Protein AF-A0A1Q7K6C0-F1 (afdb_monomer)

Nearest PDB structures (foldseek):
  5jmf-assembly1_A  TM=2.543E-01  e=2.312E+00  Bacteroides thetaiotaomicron VPI-5482

Sequence (97 aa):
MSESKSDKVEFEMLDYSTVGNDTVSFKLEDGTIVKVKVGIERVGVATNYRNPDGSLHYAVNTSVKLYVIPYDKRFTLSKSQVKGHRRTYTDSFVNSW

Structure (mmCIF, N/CA/C/O backbone):
data_AF-A0A1Q7K6C0-F1
#
_entry.id   AF-A0A1Q7K6C0-F1
#
loop_
_atom_site.group_PDB
_atom_site.id
_atom_site.type_symbol
_atom_site.label_atom_id
_atom_site.label_alt_id
_atom_site.label_comp_id
_atom_site.label_asym_id
_atom_site.label_entity_id
_atom_site.label_seq_id
_atom_site.pdbx_PDB_ins_code
_atom_site.Cartn_x
_atom_site.Cartn_y
_atom_site.Cartn_z
_atom_site.occupancy
_atom_site.B_iso_or_equiv
_atom_site.auth_seq_id
_atom_site.auth_comp_id
_atom_site.auth_asym_id
_atom_site.auth_atom_id
_atom_site.pdbx_PDB_model_num
ATOM 1 N N . MET A 1 1 ? 32.182 15.068 -8.419 1.00 46.12 1 MET A N 1
ATOM 2 C CA . MET A 1 1 ? 32.045 14.157 -9.573 1.00 46.12 1 MET A CA 1
ATOM 3 C C . MET A 1 1 ? 30.658 14.371 -10.145 1.00 46.12 1 MET A C 1
ATOM 5 O O . MET A 1 1 ? 29.700 14.246 -9.397 1.00 46.12 1 MET A O 1
ATOM 9 N N . SER A 1 2 ? 30.549 14.818 -11.393 1.00 52.09 2 SER A N 1
ATOM 10 C CA . SER A 1 2 ? 29.262 14.993 -12.071 1.00 52.09 2 SER A CA 1
ATOM 11 C C . SER A 1 2 ? 28.837 13.650 -12.658 1.00 52.09 2 SER A C 1
ATOM 13 O O . SER A 1 2 ? 29.553 13.135 -13.514 1.00 52.09 2 SER A O 1
ATOM 15 N N . GLU A 1 3 ? 27.717 13.086 -12.201 1.00 52.06 3 GLU A N 1
ATOM 16 C CA . GLU A 1 3 ? 27.096 11.926 -12.855 1.00 52.06 3 GLU A CA 1
ATOM 17 C C . GLU A 1 3 ? 26.896 12.229 -14.340 1.00 52.06 3 GLU A C 1
ATOM 19 O O . GLU A 1 3 ? 26.290 13.243 -14.712 1.00 52.06 3 GLU A O 1
ATOM 24 N N . SER A 1 4 ? 27.435 11.360 -15.187 1.00 59.03 4 SER A N 1
ATOM 25 C CA . SER A 1 4 ? 27.234 11.440 -16.623 1.00 59.03 4 SER A CA 1
ATOM 26 C C . SER A 1 4 ? 25.823 10.939 -16.954 1.00 59.03 4 SER A C 1
ATOM 28 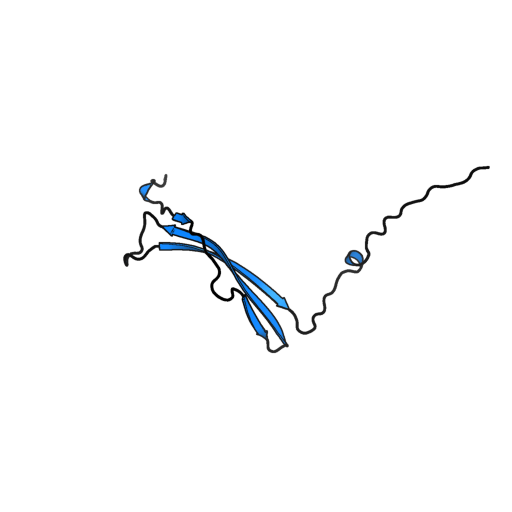O O . SER A 1 4 ? 25.270 10.098 -16.250 1.00 59.03 4 SER A O 1
ATOM 30 N N . LYS A 1 5 ? 25.181 11.473 -18.003 1.00 57.94 5 LYS A N 1
ATOM 31 C CA . LYS A 1 5 ? 23.799 11.088 -18.366 1.00 57.94 5 LYS A CA 1
ATOM 32 C C . LYS A 1 5 ? 23.619 9.579 -18.603 1.00 57.94 5 LYS A C 1
ATOM 34 O O . LYS A 1 5 ? 22.489 9.115 -18.534 1.00 57.94 5 LYS A O 1
ATOM 39 N N . SER A 1 6 ? 24.694 8.831 -18.864 1.00 64.25 6 SER A N 1
ATOM 40 C CA . SER A 1 6 ? 24.646 7.378 -19.060 1.00 64.25 6 SER A CA 1
ATOM 41 C C . SER A 1 6 ? 24.340 6.582 -17.793 1.00 64.25 6 SER A C 1
ATOM 43 O O . SER A 1 6 ? 24.003 5.410 -17.906 1.00 64.25 6 SER A O 1
ATOM 45 N N . ASP A 1 7 ? 24.423 7.197 -16.611 1.00 83.62 7 ASP A N 1
ATOM 46 C CA . ASP A 1 7 ? 24.309 6.481 -15.334 1.00 83.62 7 ASP A CA 1
ATOM 47 C C . ASP A 1 7 ? 22.892 6.549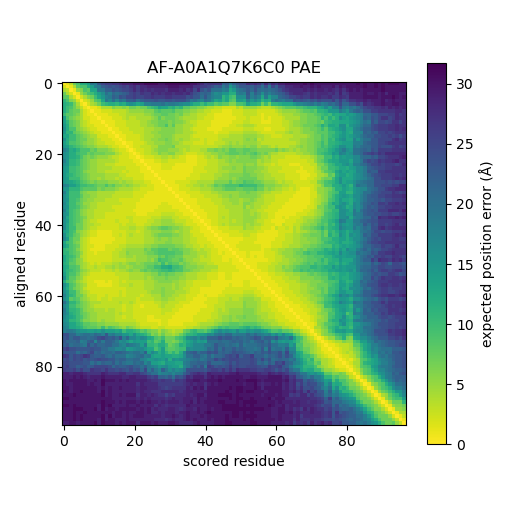 -14.736 1.00 83.62 7 ASP A C 1
ATOM 49 O O . ASP A 1 7 ? 22.647 6.066 -13.631 1.00 83.62 7 ASP A O 1
ATOM 53 N N . LYS A 1 8 ? 21.940 7.166 -15.450 1.00 89.81 8 LYS A N 1
ATOM 54 C CA . LYS A 1 8 ? 20.575 7.398 -14.962 1.00 89.81 8 LYS A CA 1
ATOM 55 C C . LYS A 1 8 ? 19.577 6.457 -15.619 1.00 89.81 8 LYS A C 1
ATOM 57 O O . LYS A 1 8 ? 19.536 6.316 -16.839 1.00 89.81 8 LYS A O 1
ATOM 62 N N . VAL A 1 9 ? 18.720 5.870 -14.790 1.00 92.38 9 VAL A N 1
ATOM 63 C CA . VAL A 1 9 ? 17.566 5.098 -15.249 1.00 92.38 9 VAL A CA 1
ATOM 64 C C . VAL A 1 9 ? 16.380 6.039 -15.425 1.00 92.38 9 VAL A C 1
ATOM 66 O O . VAL A 1 9 ? 16.011 6.774 -14.507 1.00 92.38 9 VAL A O 1
ATOM 69 N N . GLU A 1 10 ? 15.799 6.024 -16.616 1.00 94.75 10 GLU A N 1
ATOM 70 C CA . GLU A 1 10 ? 14.641 6.825 -16.991 1.00 94.75 10 GLU A CA 1
ATOM 71 C C . GLU A 1 10 ? 13.375 5.984 -16.865 1.00 94.75 10 GLU A C 1
ATOM 73 O O . GLU A 1 10 ? 13.351 4.828 -17.286 1.00 94.75 10 GLU A O 1
ATOM 78 N N . PHE A 1 11 ? 12.324 6.567 -16.288 1.00 96.88 11 PHE A N 1
ATOM 79 C CA . PHE A 1 11 ? 11.056 5.886 -16.049 1.00 96.88 11 PHE A CA 1
ATOM 80 C C . PHE A 1 11 ? 9.915 6.597 -16.767 1.00 96.88 11 PHE A C 1
ATOM 82 O O . PHE A 1 11 ? 9.744 7.809 -16.632 1.00 96.88 11 PHE A O 1
ATOM 89 N N . GLU A 1 12 ? 9.095 5.820 -17.463 1.00 97.19 12 GLU A N 1
ATOM 90 C CA . GLU A 1 12 ? 7.791 6.249 -17.958 1.00 97.19 12 GLU A CA 1
ATOM 91 C C . GLU A 1 12 ? 6.735 5.949 -16.889 1.00 97.19 12 GLU A C 1
ATOM 93 O O . GLU A 1 12 ? 6.685 4.833 -16.366 1.00 97.19 12 GLU A O 1
ATOM 98 N N . MET A 1 13 ? 5.921 6.947 -16.519 1.00 97.12 13 MET A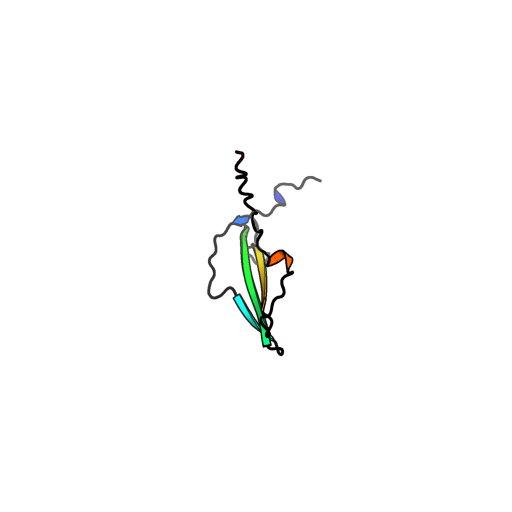 N 1
ATOM 99 C CA . MET A 1 13 ? 4.847 6.742 -15.542 1.00 97.12 13 MET A CA 1
ATOM 100 C C . MET A 1 13 ? 3.734 5.889 -16.139 1.00 97.12 13 MET A C 1
ATOM 102 O O . MET A 1 13 ? 3.318 6.105 -17.273 1.00 97.12 13 MET A O 1
ATOM 106 N N . LEU A 1 14 ? 3.226 4.961 -15.336 1.00 97.44 14 LEU A N 1
ATOM 107 C CA . LEU A 1 14 ? 2.097 4.122 -15.699 1.00 97.44 14 LEU A CA 1
ATOM 108 C C . LEU A 1 14 ? 0.849 4.566 -14.942 1.00 97.44 14 LEU A C 1
ATOM 110 O O . LEU A 1 14 ? 0.892 4.817 -13.734 1.00 97.44 14 LEU A O 1
ATOM 114 N N . ASP A 1 15 ? -0.273 4.591 -15.652 1.00 95.00 15 ASP A N 1
ATOM 115 C CA . ASP A 1 15 ? -1.582 4.612 -15.016 1.00 95.00 15 ASP A CA 1
ATOM 116 C C . ASP A 1 15 ? -1.886 3.240 -14.415 1.00 95.00 15 ASP A C 1
ATOM 118 O O . ASP A 1 15 ? -1.444 2.195 -14.903 1.00 95.00 15 ASP A O 1
ATOM 122 N N . TYR A 1 16 ? -2.665 3.234 -13.340 1.00 93.19 16 TYR A N 1
ATOM 123 C CA . TYR A 1 16 ? -3.092 2.005 -12.693 1.00 93.19 16 TYR A CA 1
ATOM 124 C C . TYR A 1 16 ? -4.538 2.120 -12.220 1.00 93.19 16 TYR A C 1
ATOM 126 O O . TYR A 1 16 ? -5.084 3.205 -12.023 1.00 93.19 16 TYR A O 1
ATOM 134 N N . SER A 1 17 ? -5.159 0.965 -12.012 1.00 93.50 17 SER A N 1
ATOM 135 C CA . SER A 1 17 ? -6.456 0.846 -11.356 1.00 93.50 17 SER A CA 1
ATOM 136 C C . SER A 1 17 ? -6.382 -0.240 -10.290 1.00 93.50 17 SER A C 1
ATOM 138 O O . SER A 1 17 ? -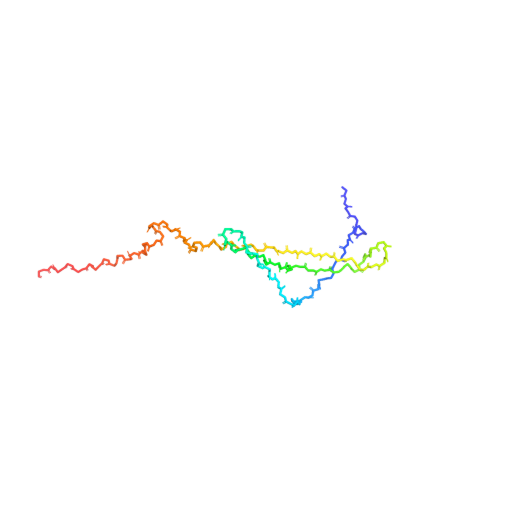5.599 -1.186 -10.396 1.00 93.50 17 SER A O 1
ATOM 140 N N . THR A 1 18 ? -7.172 -0.090 -9.231 1.00 93.44 18 THR A N 1
ATOM 141 C CA . THR A 1 18 ? -7.246 -1.092 -8.167 1.00 93.44 18 THR A CA 1
ATOM 142 C C . THR A 1 18 ? -7.984 -2.325 -8.674 1.00 93.44 18 THR A C 1
ATOM 144 O O . THR A 1 18 ? -9.132 -2.232 -9.106 1.00 93.44 18 THR A O 1
ATOM 147 N N . VAL A 1 19 ? -7.351 -3.493 -8.568 1.00 93.19 19 VAL A N 1
ATOM 148 C CA . VAL A 1 19 ? -7.987 -4.788 -8.837 1.00 93.19 19 VAL A CA 1
ATOM 149 C C . VAL A 1 19 ? -8.365 -5.435 -7.504 1.00 93.19 19 VAL A C 1
ATOM 151 O O . VAL A 1 19 ? -7.502 -5.698 -6.670 1.00 93.19 19 VAL A O 1
ATOM 154 N N . GLY A 1 20 ? -9.655 -5.704 -7.294 1.00 92.38 20 GLY A N 1
ATOM 155 C CA . GLY A 1 20 ? -10.162 -6.281 -6.045 1.00 92.38 20 GLY A CA 1
ATOM 156 C C . GLY A 1 20 ? -10.311 -5.247 -4.925 1.00 92.38 20 GLY A C 1
ATOM 157 O O . GLY A 1 20 ? -10.843 -4.163 -5.149 1.00 92.38 20 GLY A O 1
ATOM 158 N N . ASN A 1 21 ? -9.878 -5.599 -3.711 1.00 93.25 21 ASN A N 1
ATOM 159 C CA . ASN A 1 21 ? -9.927 -4.718 -2.542 1.00 93.25 21 ASN A CA 1
ATOM 160 C C . ASN A 1 21 ? -8.520 -4.294 -2.127 1.00 93.25 21 ASN A C 1
ATOM 162 O O . ASN A 1 21 ? -7.619 -5.119 -2.015 1.00 93.25 21 ASN A O 1
ATOM 166 N N . ASP A 1 22 ? -8.369 -3.014 -1.814 1.00 94.38 22 ASP A N 1
ATOM 167 C CA . ASP A 1 22 ? -7.119 -2.408 -1.346 1.00 94.38 22 ASP A CA 1
ATOM 168 C C . ASP A 1 22 ? -7.002 -2.365 0.188 1.00 94.38 22 ASP A C 1
ATOM 170 O O . ASP A 1 22 ? -6.041 -1.834 0.744 1.00 94.38 22 ASP A O 1
ATOM 174 N N . THR A 1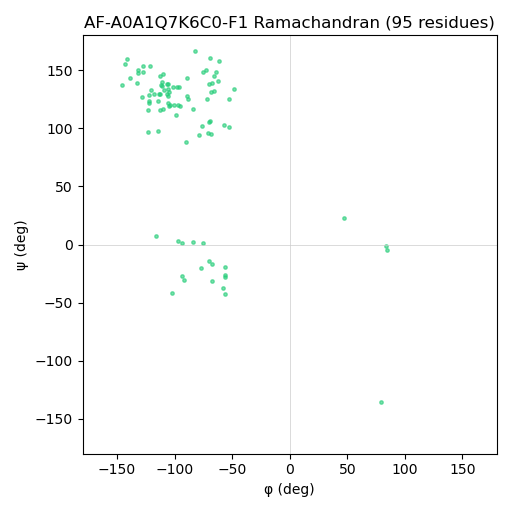 23 ? -8.009 -2.897 0.884 1.00 96.69 23 THR A N 1
ATOM 175 C CA . THR A 1 23 ? -8.151 -2.804 2.334 1.00 96.69 23 THR A CA 1
ATOM 176 C C . THR A 1 23 ? -8.365 -4.185 2.940 1.00 96.69 23 THR A C 1
ATOM 178 O O . THR A 1 23 ? -9.305 -4.892 2.580 1.00 96.69 23 THR A O 1
ATOM 181 N N . VAL A 1 24 ? -7.546 -4.533 3.931 1.00 97.00 24 VAL A N 1
ATOM 182 C CA . VAL A 1 24 ? -7.681 -5.750 4.744 1.00 97.00 24 VAL A CA 1
ATOM 183 C C . VAL A 1 24 ? -8.076 -5.362 6.167 1.00 97.00 24 VAL A C 1
ATOM 185 O O . VAL A 1 24 ? -7.597 -4.362 6.699 1.00 97.00 24 VAL A O 1
ATOM 188 N N . SER A 1 25 ? -8.976 -6.126 6.789 1.00 97.19 25 SER A N 1
ATOM 189 C CA . SER A 1 25 ? -9.424 -5.900 8.171 1.00 97.19 25 SER A CA 1
ATOM 190 C C . SER A 1 25 ? -9.065 -7.090 9.058 1.00 97.19 25 SER A C 1
ATOM 192 O O . SER A 1 25 ? -9.403 -8.223 8.734 1.00 97.19 25 SER A O 1
ATOM 194 N N . PHE A 1 26 ? -8.440 -6.814 10.199 1.00 97.00 26 PHE A N 1
ATOM 195 C CA . PHE A 1 26 ? -8.055 -7.785 11.217 1.00 97.00 26 PHE A CA 1
ATOM 196 C C . PHE A 1 26 ? -8.861 -7.530 12.487 1.00 97.00 26 PHE A C 1
ATOM 198 O O . PHE A 1 26 ? -8.919 -6.396 12.963 1.00 97.00 26 PHE A O 1
ATOM 205 N N . LYS A 1 27 ? -9.479 -8.575 13.038 1.00 96.44 27 LYS A N 1
ATOM 206 C CA . LYS A 1 27 ? -10.100 -8.534 14.364 1.00 96.44 27 LYS A CA 1
ATOM 207 C C . LYS A 1 27 ? -9.113 -9.122 15.370 1.00 96.44 27 LYS A C 1
ATOM 209 O O . LYS A 1 27 ? -8.714 -10.272 15.213 1.00 96.44 27 LYS A O 1
ATOM 214 N N . LEU A 1 28 ? -8.714 -8.329 16.357 1.00 94.38 28 LEU A N 1
ATOM 215 C CA . LEU A 1 28 ? -7.813 -8.743 17.430 1.00 94.38 28 LEU A CA 1
ATOM 216 C C . LEU A 1 28 ? -8.584 -9.481 18.538 1.00 94.38 28 LEU A C 1
ATOM 218 O O . LEU A 1 28 ? -9.817 -9.444 18.582 1.00 94.38 28 LEU A O 1
ATOM 222 N N . GLU A 1 29 ? -7.851 -10.151 19.429 1.00 95.62 29 GLU A N 1
ATOM 223 C CA . GLU A 1 29 ? -8.412 -10.936 20.541 1.00 95.62 29 GLU A CA 1
ATOM 224 C C . GLU A 1 29 ? -9.297 -10.093 21.474 1.00 95.62 29 GLU A C 1
ATOM 226 O O . GLU A 1 29 ? -10.363 -10.540 21.891 1.00 95.62 29 GLU A O 1
ATOM 231 N N . ASP A 1 30 ? -8.913 -8.838 21.719 1.00 88.56 30 ASP A N 1
ATOM 232 C CA . ASP A 1 30 ? -9.657 -7.868 22.535 1.00 88.56 30 ASP A CA 1
ATOM 233 C C . ASP A 1 30 ? -10.897 -7.275 21.826 1.00 88.56 30 ASP A C 1
ATOM 235 O O . ASP A 1 30 ? -11.586 -6.412 22.370 1.00 88.56 30 ASP A O 1
ATOM 239 N N . GLY A 1 31 ? -11.185 -7.713 20.595 1.00 91.38 31 GLY A N 1
ATOM 240 C CA . GLY A 1 31 ? -12.291 -7.227 19.774 1.00 91.38 31 GLY A CA 1
ATOM 241 C C . GLY A 1 31 ? -11.998 -5.948 18.982 1.00 91.38 31 GLY A C 1
ATOM 242 O O . GLY A 1 31 ? -12.869 -5.511 18.222 1.00 91.38 31 GLY A O 1
ATOM 243 N N . THR A 1 32 ? -10.806 -5.358 19.112 1.00 93.19 32 THR A N 1
ATOM 244 C CA . THR A 1 32 ? -10.355 -4.219 18.300 1.00 93.19 32 THR A CA 1
ATOM 245 C C . THR A 1 32 ? -10.272 -4.619 16.827 1.00 93.19 32 THR A C 1
ATOM 247 O O . THR A 1 32 ? -9.840 -5.719 16.482 1.00 93.19 32 THR A O 1
ATOM 250 N N . ILE A 1 33 ? -10.677 -3.716 15.930 1.00 96.06 33 ILE A N 1
ATOM 251 C CA . ILE A 1 33 ? -10.536 -3.902 14.483 1.00 96.06 33 ILE A CA 1
ATOM 252 C C . ILE A 1 33 ? -9.409 -3.010 13.974 1.00 96.06 33 ILE A C 1
ATOM 254 O O . ILE A 1 33 ? -9.485 -1.785 14.074 1.00 96.06 33 ILE A O 1
ATOM 258 N N . VAL A 1 34 ? -8.399 -3.619 13.362 1.00 95.69 34 VAL A N 1
ATOM 259 C CA . VAL A 1 34 ? -7.338 -2.916 12.638 1.00 95.69 34 VAL A CA 1
ATOM 260 C C . VAL A 1 34 ? -7.597 -3.060 11.146 1.00 95.69 34 VAL A C 1
ATOM 262 O O . VAL A 1 34 ? -7.644 -4.174 10.630 1.00 95.69 34 VAL A O 1
ATOM 265 N N . LYS A 1 35 ? -7.771 -1.945 10.434 1.00 97.56 35 LYS A N 1
ATOM 266 C CA . LYS A 1 35 ? -7.855 -1.940 8.968 1.00 97.56 35 LYS A CA 1
ATOM 267 C C . LYS A 1 35 ? -6.563 -1.402 8.381 1.00 97.56 35 LYS A C 1
ATOM 269 O O . LYS A 1 35 ? -6.104 -0.330 8.775 1.00 97.56 35 LYS A O 1
ATOM 274 N N . VAL A 1 36 ? -6.022 -2.128 7.416 1.00 97.56 36 VAL A N 1
ATOM 275 C CA . VAL A 1 36 ? -4.832 -1.755 6.659 1.00 97.56 36 VAL A CA 1
ATOM 276 C C . VAL A 1 36 ? -5.273 -1.494 5.232 1.00 97.56 36 VAL A C 1
ATOM 278 O O . VAL A 1 36 ? -5.758 -2.406 4.570 1.00 97.56 36 VAL A O 1
ATOM 281 N N . LYS A 1 37 ? -5.133 -0.251 4.776 1.00 97.00 37 LYS A N 1
ATOM 282 C CA . LYS A 1 37 ? -5.369 0.136 3.387 1.00 97.00 37 LYS A CA 1
ATOM 283 C C . LYS A 1 37 ? -4.032 0.380 2.698 1.00 97.00 37 LYS A C 1
ATOM 285 O O . LYS A 1 37 ? -3.233 1.163 3.209 1.00 97.00 37 LYS A O 1
ATOM 290 N N . VAL A 1 38 ? -3.810 -0.261 1.558 1.00 96.12 38 VAL A N 1
ATOM 291 C CA . VAL A 1 38 ? -2.611 -0.098 0.729 1.00 96.12 38 VAL A CA 1
ATOM 292 C C . VAL A 1 38 ? -2.981 0.706 -0.512 1.00 96.12 38 VAL A C 1
ATOM 294 O O . VAL A 1 38 ? -3.956 0.396 -1.182 1.00 96.12 38 VAL A O 1
ATOM 297 N N . GLY A 1 39 ? -2.221 1.751 -0.815 1.00 94.06 39 GLY A N 1
ATOM 298 C CA . GLY A 1 39 ? -2.351 2.537 -2.039 1.00 94.06 39 GLY A CA 1
ATOM 299 C C . GLY A 1 39 ? -1.053 2.523 -2.837 1.00 94.06 39 GLY A C 1
ATOM 300 O O . GLY A 1 39 ? 0.028 2.379 -2.269 1.00 94.06 39 GLY A O 1
ATOM 301 N N . ILE A 1 40 ? -1.156 2.700 -4.152 1.00 95.25 40 ILE A N 1
ATOM 302 C CA . ILE A 1 40 ? -0.019 3.054 -5.008 1.00 95.25 40 ILE A CA 1
ATOM 303 C C . ILE A 1 40 ? -0.062 4.573 -5.179 1.00 95.25 40 ILE A C 1
ATOM 305 O O . ILE A 1 40 ? -1.130 5.138 -5.370 1.00 95.25 40 ILE A O 1
ATOM 309 N N . GLU A 1 41 ? 1.064 5.265 -5.076 1.00 93.56 41 GLU A N 1
ATOM 310 C CA . GLU A 1 41 ? 1.114 6.712 -5.342 1.00 93.56 41 GLU A CA 1
ATOM 311 C C . GLU A 1 41 ? 1.705 6.995 -6.718 1.00 93.56 41 GLU A C 1
ATOM 313 O O . GLU A 1 41 ? 1.210 7.838 -7.462 1.00 93.56 41 GLU A O 1
ATOM 318 N N . ARG A 1 42 ? 2.759 6.257 -7.070 1.00 93.94 42 ARG A N 1
ATOM 319 C CA . ARG A 1 42 ? 3.448 6.371 -8.350 1.00 93.94 42 ARG A CA 1
ATOM 320 C C . ARG A 1 42 ? 3.946 5.006 -8.772 1.00 93.94 42 ARG A C 1
ATOM 322 O O . ARG A 1 42 ? 4.532 4.287 -7.968 1.00 93.94 42 ARG A O 1
ATOM 329 N N . VAL A 1 43 ? 3.775 4.691 -10.042 1.00 96.88 43 VAL A N 1
ATOM 330 C CA . VAL A 1 43 ? 4.420 3.546 -10.668 1.00 96.88 43 VAL A CA 1
ATOM 331 C C . VAL A 1 43 ? 5.025 3.999 -11.985 1.00 96.88 43 VAL A C 1
ATOM 333 O O . VAL A 1 43 ? 4.435 4.801 -12.706 1.00 96.88 43 VAL A O 1
ATOM 336 N N . GLY A 1 44 ? 6.226 3.520 -12.274 1.00 97.25 44 GLY A N 1
ATOM 337 C CA . GLY A 1 44 ? 6.857 3.719 -13.564 1.00 97.25 44 GLY A CA 1
ATOM 338 C C . GLY A 1 44 ? 7.650 2.498 -13.986 1.00 97.25 44 GLY A C 1
ATOM 339 O O . GLY A 1 44 ? 8.091 1.710 -13.148 1.00 97.25 44 GLY A O 1
ATOM 340 N N . VAL A 1 45 ? 7.825 2.350 -15.291 1.00 97.75 45 VAL A N 1
ATOM 341 C CA . VAL A 1 45 ? 8.652 1.308 -15.898 1.00 97.75 45 VAL A CA 1
ATOM 342 C C . VAL A 1 45 ? 9.875 1.945 -16.538 1.00 97.75 45 VAL A C 1
ATOM 344 O O . VAL A 1 45 ? 9.776 3.000 -17.162 1.00 97.75 45 VAL A O 1
ATOM 347 N N . ALA A 1 46 ? 11.038 1.329 -16.349 1.00 97.31 46 ALA A N 1
ATOM 348 C CA . ALA A 1 46 ? 12.269 1.823 -16.934 1.00 97.31 46 ALA A CA 1
ATOM 349 C C . ALA A 1 46 ? 12.246 1.674 -18.464 1.00 97.31 46 ALA A C 1
ATOM 351 O O . ALA A 1 46 ? 11.940 0.597 -18.980 1.00 97.31 46 ALA A O 1
ATOM 352 N N . THR A 1 47 ? 12.597 2.736 -19.190 1.00 96.19 47 THR A N 1
ATOM 353 C CA . THR A 1 47 ? 12.617 2.748 -20.666 1.00 96.19 47 THR A CA 1
ATOM 354 C C . THR A 1 47 ? 13.995 2.414 -21.235 1.00 96.19 47 THR A C 1
ATOM 356 O O . THR A 1 47 ? 14.099 1.868 -22.332 1.00 96.19 47 THR A O 1
ATOM 359 N N . ASN A 1 48 ? 15.057 2.699 -20.478 1.00 94.94 48 ASN A N 1
ATOM 360 C CA . ASN A 1 48 ? 16.455 2.534 -20.883 1.00 94.94 48 ASN A CA 1
ATOM 361 C C . ASN A 1 48 ? 17.230 1.497 -20.041 1.00 94.94 48 ASN A C 1
ATOM 363 O O . ASN A 1 48 ? 18.441 1.360 -20.204 1.00 94.94 48 ASN A O 1
ATOM 367 N N . TYR A 1 49 ? 16.550 0.759 -19.156 1.00 94.94 49 TYR A N 1
ATOM 368 C CA . TYR A 1 49 ? 17.145 -0.263 -18.291 1.00 94.94 49 TYR A CA 1
ATOM 369 C C . TYR A 1 49 ? 16.247 -1.500 -18.194 1.00 94.94 49 TYR A C 1
ATOM 371 O O . TYR A 1 49 ? 15.020 -1.400 -18.146 1.00 94.94 49 TYR A O 1
ATOM 379 N N . ARG A 1 50 ? 16.868 -2.680 -18.133 1.00 95.81 50 ARG A N 1
ATOM 380 C CA . ARG A 1 50 ? 16.206 -3.961 -17.8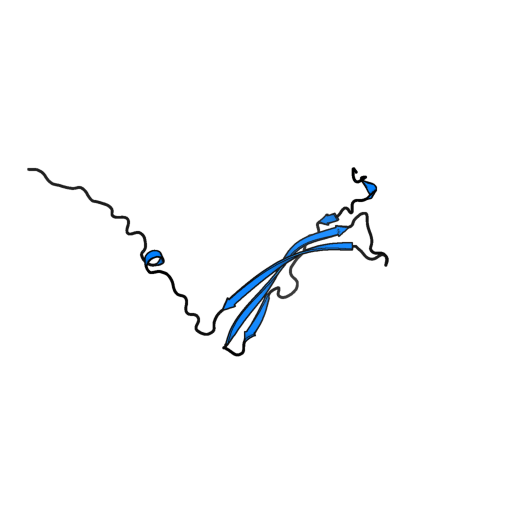61 1.00 95.81 50 ARG A CA 1
ATOM 381 C C . ARG A 1 50 ? 16.907 -4.661 -16.712 1.00 95.81 50 ARG A C 1
ATOM 383 O O . ARG A 1 50 ? 18.102 -4.465 -16.496 1.00 95.81 50 ARG A O 1
ATOM 390 N N . ASN A 1 51 ? 16.165 -5.508 -16.011 1.00 95.81 51 ASN A N 1
ATOM 391 C CA . ASN A 1 51 ? 16.763 -6.408 -15.037 1.00 95.81 51 ASN A CA 1
ATOM 392 C C . ASN A 1 51 ? 17.754 -7.367 -15.728 1.00 95.81 51 ASN A C 1
ATOM 394 O O . ASN A 1 51 ? 17.628 -7.614 -16.931 1.00 95.81 51 ASN A O 1
ATOM 398 N N . PRO A 1 52 ? 18.712 -7.953 -14.987 1.00 95.69 52 PRO A N 1
ATOM 399 C CA . PRO A 1 52 ? 19.681 -8.900 -15.547 1.00 95.69 52 PRO A CA 1
ATOM 400 C C . PRO A 1 52 ? 19.059 -10.117 -16.251 1.00 95.69 52 PRO A C 1
ATOM 402 O O . PRO A 1 52 ? 19.671 -10.688 -17.147 1.00 95.69 52 PRO A O 1
ATOM 405 N N . 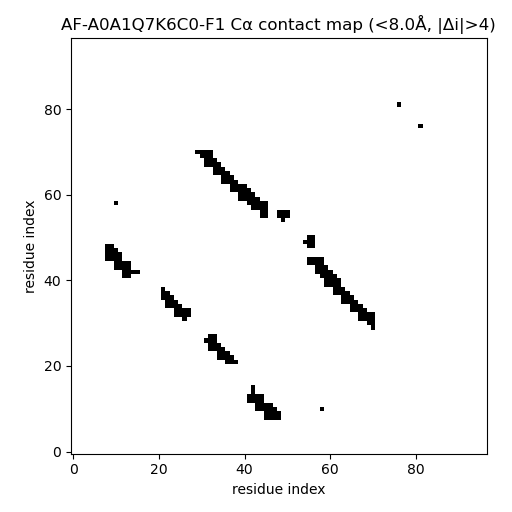ASP A 1 53 ? 17.841 -10.500 -15.868 1.00 95.81 53 ASP A N 1
ATOM 406 C CA . ASP A 1 53 ? 17.063 -11.583 -16.482 1.00 95.81 53 ASP A CA 1
ATOM 407 C C . ASP A 1 53 ? 16.277 -11.149 -17.740 1.00 95.81 53 ASP A C 1
ATOM 409 O O . ASP A 1 53 ? 15.547 -11.945 -18.327 1.00 95.81 53 ASP A O 1
ATOM 413 N N . GLY A 1 54 ? 16.406 -9.887 -18.162 1.00 94.94 54 GLY A N 1
ATOM 414 C CA . GLY A 1 54 ? 15.709 -9.300 -19.308 1.00 94.94 54 GLY A CA 1
ATOM 415 C C . GLY A 1 54 ? 14.300 -8.774 -19.006 1.00 94.94 54 GLY A C 1
ATOM 416 O O . GLY A 1 54 ? 13.682 -8.142 -19.875 1.00 94.94 54 GLY A O 1
ATOM 417 N N . SER A 1 55 ? 13.784 -8.975 -17.792 1.00 97.44 55 SER A N 1
ATOM 418 C CA . SER A 1 55 ? 12.472 -8.463 -17.393 1.00 97.44 55 SER A CA 1
ATOM 419 C C . SER A 1 55 ? 12.458 -6.932 -17.266 1.00 97.44 55 SER A C 1
ATOM 421 O O . SER A 1 55 ? 13.495 -6.264 -17.186 1.00 97.44 55 SER A O 1
ATOM 423 N N . LEU A 1 56 ? 11.253 -6.355 -17.301 1.00 97.56 56 LEU A N 1
ATOM 424 C CA . LEU A 1 56 ? 11.047 -4.921 -17.107 1.00 97.56 56 LEU A CA 1
ATOM 425 C C . LEU A 1 56 ? 11.371 -4.528 -15.662 1.00 97.56 56 LEU A C 1
ATOM 427 O O . LEU A 1 56 ? 10.986 -5.220 -14.719 1.00 97.56 56 LEU A O 1
ATOM 431 N N . HIS A 1 57 ? 12.039 -3.391 -15.493 1.00 97.12 57 HIS A N 1
ATOM 432 C CA . HIS A 1 57 ? 12.339 -2.848 -14.176 1.00 97.12 57 HIS A CA 1
ATOM 433 C C . HIS A 1 57 ? 11.281 -1.814 -13.784 1.00 97.12 57 HIS A C 1
ATOM 435 O O . HIS A 1 57 ? 11.114 -0.807 -14.472 1.00 97.12 57 HIS A O 1
ATOM 441 N N . TYR A 1 58 ? 10.566 -2.055 -12.686 1.00 96.81 58 TYR A N 1
ATOM 442 C CA . TYR A 1 58 ? 9.514 -1.165 -12.197 1.00 96.81 58 TYR A CA 1
ATOM 443 C C . TYR A 1 58 ? 9.974 -0.397 -10.960 1.00 96.81 58 TYR A C 1
ATOM 445 O O . TYR A 1 58 ? 10.542 -0.976 -10.037 1.00 96.81 58 TYR A O 1
ATOM 453 N N . ALA A 1 59 ? 9.648 0.890 -10.909 1.00 96.31 59 ALA A N 1
ATOM 454 C CA . ALA A 1 59 ? 9.721 1.700 -9.703 1.00 96.31 59 ALA A CA 1
ATOM 455 C C . ALA A 1 59 ? 8.304 1.915 -9.170 1.00 96.3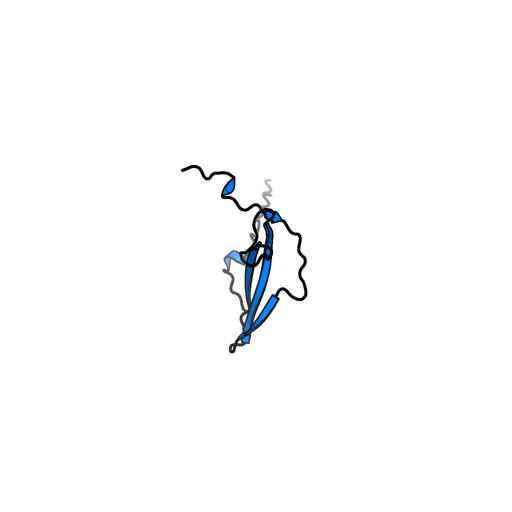1 59 ALA A C 1
ATOM 457 O O . ALA A 1 59 ? 7.464 2.495 -9.857 1.00 96.31 59 ALA A O 1
ATOM 458 N N . VAL A 1 60 ? 8.038 1.455 -7.947 1.00 96.12 60 VAL A N 1
ATOM 459 C CA . VAL A 1 60 ? 6.721 1.559 -7.307 1.00 96.12 60 VAL A CA 1
ATOM 460 C C . VAL A 1 60 ? 6.858 2.315 -5.993 1.00 96.12 60 VAL A C 1
ATOM 462 O O . VAL A 1 60 ? 7.688 1.978 -5.153 1.00 96.12 60 VAL A O 1
ATOM 465 N N . ASN A 1 61 ? 6.022 3.330 -5.809 1.00 96.06 61 ASN A N 1
ATOM 466 C CA . ASN A 1 61 ? 5.827 4.015 -4.545 1.00 96.06 61 ASN A CA 1
ATOM 467 C C . ASN A 1 61 ? 4.442 3.669 -3.992 1.00 96.06 61 ASN A C 1
ATOM 469 O O . ASN A 1 61 ? 3.445 3.717 -4.718 1.00 96.06 61 ASN A O 1
ATOM 473 N N . THR A 1 62 ? 4.392 3.325 -2.710 1.00 94.75 62 THR A N 1
ATOM 474 C CA . THR A 1 62 ? 3.174 2.878 -2.034 1.00 94.75 62 THR A CA 1
ATOM 475 C C . THR A 1 62 ? 2.915 3.681 -0.772 1.00 94.75 62 THR A C 1
ATOM 477 O O . THR A 1 62 ? 3.854 4.016 -0.050 1.00 94.75 62 THR A O 1
ATOM 480 N N . SER A 1 63 ? 1.642 3.855 -0.433 1.00 95.25 63 SER A N 1
ATOM 481 C CA . SER A 1 63 ? 1.200 4.357 0.864 1.00 95.25 63 SER A CA 1
ATOM 482 C C . SER A 1 63 ? 0.457 3.287 1.651 1.00 95.25 63 SER A C 1
ATOM 484 O O . SER A 1 63 ? -0.271 2.459 1.103 1.00 95.25 63 SER A O 1
ATOM 486 N N . VAL A 1 64 ? 0.634 3.309 2.971 1.00 95.94 64 VAL A N 1
ATOM 487 C CA . VAL A 1 64 ? -0.090 2.435 3.896 1.00 95.94 64 VAL A CA 1
ATOM 488 C C . VAL A 1 64 ? -0.835 3.306 4.890 1.00 95.94 64 VAL A C 1
ATOM 490 O O . VAL A 1 64 ? -0.241 4.129 5.585 1.00 95.94 64 VAL A O 1
ATOM 493 N N . LYS A 1 65 ? -2.151 3.114 4.971 1.00 96.56 65 LYS A N 1
ATOM 494 C CA . LYS A 1 65 ? -3.012 3.815 5.918 1.00 96.56 65 LYS A CA 1
ATOM 495 C C . LYS A 1 65 ? -3.608 2.834 6.915 1.00 96.56 65 LYS A C 1
ATOM 497 O O . LYS A 1 65 ? -4.280 1.874 6.538 1.00 96.56 65 LYS A O 1
ATOM 502 N N . LEU A 1 66 ? -3.374 3.113 8.193 1.00 95.12 66 LEU A N 1
ATOM 503 C CA . LEU A 1 66 ? -3.859 2.312 9.308 1.00 95.12 66 LEU A CA 1
ATOM 504 C C . LEU A 1 66 ? -5.078 2.966 9.954 1.00 95.12 66 LEU A C 1
ATOM 506 O O . LEU A 1 66 ? -5.087 4.166 10.230 1.00 95.12 66 LEU A O 1
ATOM 510 N N . TYR A 1 67 ? -6.089 2.151 10.231 1.00 94.12 67 TYR A N 1
ATOM 511 C CA . TYR A 1 67 ? -7.252 2.528 11.021 1.00 94.12 67 TYR A CA 1
ATOM 512 C C . TYR A 1 67 ? -7.361 1.582 12.207 1.00 94.12 67 TYR A C 1
ATOM 514 O O . TYR A 1 67 ? -7.493 0.375 12.015 1.00 94.12 67 TYR A O 1
ATOM 522 N N . VAL A 1 68 ? -7.346 2.126 13.419 1.00 92.50 68 VAL A N 1
ATOM 523 C CA . VAL A 1 68 ? -7.534 1.352 14.649 1.00 92.50 68 VAL A CA 1
ATOM 524 C C . VAL A 1 68 ? -8.889 1.716 15.235 1.00 92.50 68 VAL A C 1
ATOM 526 O O . VAL A 1 68 ? -9.140 2.871 15.570 1.00 92.50 68 VAL A O 1
ATOM 529 N N . ILE A 1 69 ? -9.779 0.732 15.311 1.00 91.56 69 ILE A N 1
ATOM 530 C CA . ILE A 1 69 ? -11.141 0.882 15.817 1.00 91.56 69 ILE A CA 1
ATOM 531 C C . ILE A 1 69 ? -11.235 0.058 17.106 1.00 91.56 69 ILE A C 1
ATOM 533 O O . ILE A 1 69 ? -11.410 -1.161 17.020 1.00 91.56 69 ILE A O 1
ATOM 537 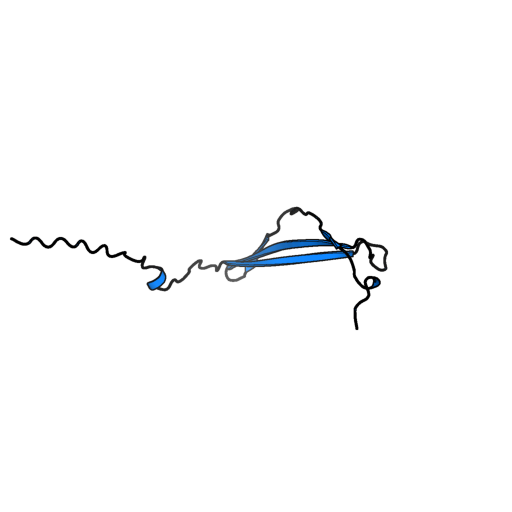N N . PRO A 1 70 ? -11.097 0.684 18.288 1.00 88.25 70 PRO A N 1
ATOM 538 C CA . PRO A 1 70 ? -11.148 -0.032 19.557 1.00 88.25 70 PRO A CA 1
ATOM 539 C C . PRO A 1 70 ? -12.531 -0.649 19.779 1.00 88.25 70 PRO A C 1
ATOM 541 O O . PRO A 1 70 ? -13.545 -0.077 19.366 1.00 88.25 70 PRO A O 1
ATOM 544 N N . TYR A 1 71 ? -12.577 -1.792 20.465 1.00 84.62 71 TYR A N 1
ATOM 545 C CA . TYR A 1 71 ? -13.822 -2.518 20.743 1.00 84.62 71 TYR A CA 1
ATOM 546 C C . TYR A 1 71 ? -14.875 -1.661 21.465 1.00 84.62 71 TYR A C 1
ATOM 548 O O . TYR A 1 71 ? -16.043 -1.657 21.078 1.00 84.62 71 TYR A O 1
ATOM 556 N N . ASP A 1 72 ? -14.448 -0.877 22.460 1.00 80.69 72 ASP A N 1
ATOM 557 C CA . ASP A 1 72 ? -15.322 0.002 23.252 1.00 80.69 72 ASP A CA 1
ATOM 558 C C . ASP A 1 72 ? -15.898 1.169 22.421 1.00 80.69 72 ASP A C 1
ATOM 560 O O . ASP A 1 72 ? -16.875 1.799 22.811 1.00 80.69 72 ASP A O 1
ATOM 564 N N . LYS A 1 73 ? -15.326 1.474 21.243 1.00 68.44 73 LYS A N 1
ATOM 565 C CA . LYS A 1 73 ? -15.743 2.583 20.355 1.00 68.44 73 LYS A CA 1
ATOM 566 C C . LYS A 1 73 ? -15.963 3.932 21.076 1.00 68.44 73 LYS A C 1
ATOM 568 O O . LYS A 1 73 ? -16.676 4.793 20.562 1.00 68.44 73 LYS A O 1
ATOM 573 N N . ARG A 1 74 ? -15.352 4.148 22.247 1.00 74.81 74 ARG A N 1
ATOM 574 C CA . ARG A 1 74 ? -15.390 5.420 22.984 1.00 74.81 74 ARG A CA 1
ATOM 575 C C . ARG A 1 74 ? -14.246 6.318 22.532 1.00 74.81 74 ARG A C 1
ATOM 577 O O . ARG A 1 74 ? -13.138 5.852 22.282 1.00 74.81 74 ARG A O 1
ATOM 584 N N . PHE A 1 75 ? -14.509 7.616 22.459 1.00 66.06 75 PHE A N 1
ATOM 585 C CA . PHE A 1 75 ? -13.494 8.646 22.260 1.00 66.06 75 PHE A CA 1
ATOM 586 C C . PHE A 1 75 ? -13.712 9.768 23.277 1.00 66.06 75 PHE A C 1
ATOM 588 O O . PHE A 1 75 ? -14.846 10.052 23.666 1.00 66.06 75 PHE A O 1
ATOM 595 N N . THR A 1 76 ? -12.625 10.406 23.703 1.00 72.25 76 THR A N 1
ATOM 596 C CA . THR A 1 76 ? -12.661 11.509 24.667 1.00 72.25 76 THR A CA 1
ATOM 597 C C . THR A 1 76 ? -12.245 12.788 23.962 1.00 72.25 76 THR A C 1
ATOM 599 O O . THR A 1 76 ? -11.202 12.836 23.315 1.00 72.25 76 THR A O 1
ATOM 602 N N . LEU A 1 77 ? -13.050 13.836 24.103 1.00 76.81 77 LEU A N 1
ATOM 603 C CA . LEU A 1 77 ? -12.695 15.194 23.702 1.00 76.81 77 LEU A CA 1
ATOM 604 C C . LEU A 1 77 ? -12.493 16.040 24.955 1.00 76.81 77 LEU A C 1
ATOM 606 O O . LEU A 1 77 ? -13.177 15.852 25.965 1.00 76.81 77 LEU A O 1
ATOM 610 N N . SER A 1 78 ? -11.578 17.004 24.894 1.00 72.31 78 SER A N 1
ATOM 611 C CA . SER A 1 78 ? -11.490 18.014 25.947 1.00 72.31 78 SER A CA 1
ATOM 612 C C . SER A 1 78 ? -12.760 18.873 25.940 1.00 72.31 78 SER A C 1
ATOM 614 O O . SER A 1 78 ? -13.326 19.168 24.886 1.00 72.31 78 SER A O 1
ATOM 616 N N . LYS A 1 79 ? -13.228 19.313 27.117 1.00 77.19 79 LYS A N 1
ATOM 617 C CA . LYS A 1 79 ? -14.444 20.146 27.223 1.00 77.19 79 LYS A CA 1
ATOM 618 C C . LYS A 1 79 ? -14.363 21.425 26.372 1.00 77.19 79 LYS A C 1
ATOM 620 O O . LYS A 1 79 ? -15.395 21.914 25.919 1.00 77.19 79 LYS A O 1
ATOM 625 N N . SER A 1 80 ? -13.158 21.945 26.128 1.00 82.69 80 SER A N 1
ATOM 626 C CA . SER A 1 80 ? -12.902 23.096 25.251 1.00 82.69 80 SER A CA 1
ATOM 627 C C . SER A 1 80 ? -13.183 22.811 23.773 1.00 82.69 80 SER A C 1
ATOM 629 O O . SER A 1 80 ? -13.626 23.714 23.075 1.00 82.69 80 SER A O 1
ATOM 631 N N . GLN A 1 81 ? -12.996 21.575 23.300 1.00 77.12 81 GLN A N 1
ATOM 632 C CA . GLN A 1 81 ? -13.335 21.163 21.929 1.00 77.12 81 GLN A CA 1
ATOM 633 C C . GLN A 1 81 ? -14.843 20.939 21.729 1.00 77.12 81 GLN A C 1
ATOM 635 O O . GLN A 1 81 ? -15.320 20.959 20.600 1.00 77.12 81 GLN A O 1
ATOM 640 N N . VAL A 1 82 ? -15.594 20.727 22.815 1.00 76.12 82 VAL A N 1
ATOM 641 C CA . VAL A 1 82 ? -17.046 20.471 22.785 1.00 76.12 82 VAL A CA 1
ATOM 642 C C . VAL A 1 82 ? -17.857 21.763 22.912 1.00 76.12 82 VAL A C 1
ATOM 644 O O . VAL A 1 82 ? -18.958 21.873 22.374 1.00 76.12 82 VAL A O 1
ATOM 647 N N . LYS A 1 83 ? -17.328 22.773 23.612 1.00 68.62 83 LYS A N 1
ATOM 648 C CA . LYS A 1 83 ? -18.007 24.062 23.766 1.00 68.62 83 LYS A CA 1
ATOM 649 C C . LYS A 1 83 ? -17.812 24.886 22.490 1.00 68.62 83 LYS A C 1
ATOM 651 O O . LYS A 1 83 ? -16.815 25.587 22.340 1.00 68.62 83 LYS A O 1
ATOM 656 N N . GLY A 1 84 ? -18.776 24.799 21.570 1.00 57.69 84 GLY A N 1
ATOM 657 C CA . GLY A 1 84 ? -18.848 25.694 20.416 1.00 57.69 84 GLY A CA 1
ATOM 658 C C . GLY A 1 84 ? -18.680 27.147 20.868 1.00 57.69 84 GLY A C 1
ATOM 659 O O . GLY A 1 84 ? -19.268 27.550 21.874 1.00 57.69 84 GLY A O 1
ATOM 660 N N . HIS A 1 85 ? -17.837 27.911 20.165 1.00 51.38 85 HIS A N 1
ATOM 661 C CA . HIS A 1 85 ? -17.660 29.342 20.401 1.00 51.38 85 HIS A CA 1
ATOM 662 C C . HIS A 1 85 ? -19.036 30.015 20.369 1.00 51.38 85 HIS A C 1
ATOM 664 O O . HIS A 1 85 ? -19.603 30.255 19.302 1.00 51.38 85 HIS A O 1
ATOM 670 N N . ARG A 1 86 ? -19.590 30.314 21.547 1.00 50.59 86 ARG A N 1
ATOM 671 C CA . ARG A 1 86 ? -20.769 31.161 21.670 1.00 50.59 86 ARG A CA 1
ATOM 672 C C . ARG A 1 86 ? -20.300 32.550 21.259 1.00 50.59 86 ARG A C 1
ATOM 674 O O . ARG A 1 86 ? -19.708 33.253 22.070 1.00 50.59 86 ARG A O 1
ATOM 681 N N . ARG A 1 87 ? -20.488 32.910 19.984 1.00 49.22 87 ARG A N 1
ATOM 682 C CA . ARG A 1 87 ? -20.352 34.297 19.533 1.00 49.22 87 ARG A CA 1
ATOM 683 C C . ARG A 1 87 ? -21.332 35.108 20.371 1.00 49.22 87 ARG A C 1
ATOM 685 O O . ARG A 1 87 ? -22.540 35.016 20.180 1.00 49.22 87 ARG A O 1
ATOM 692 N N . THR A 1 88 ? -20.819 35.818 21.364 1.00 47.81 88 THR A N 1
ATOM 693 C CA . THR A 1 88 ? -21.584 36.815 22.098 1.00 47.81 88 THR A CA 1
ATOM 694 C C . THR A 1 88 ? -21.793 37.981 21.144 1.00 47.81 88 THR A C 1
ATOM 696 O O . THR A 1 88 ? -20.900 38.804 20.970 1.00 47.81 88 THR A O 1
ATOM 699 N N . TYR A 1 89 ? -22.944 38.013 20.475 1.00 43.28 89 TYR A N 1
ATOM 700 C CA . TYR A 1 89 ? -23.470 39.262 19.941 1.00 43.28 89 TYR A CA 1
ATOM 701 C C . TYR A 1 89 ? -23.878 40.093 21.158 1.00 43.28 89 TYR A C 1
ATOM 703 O O . TYR A 1 89 ? -24.818 39.746 21.871 1.00 43.28 89 TYR A O 1
ATOM 711 N N . THR A 1 90 ? -23.095 41.119 21.474 1.00 42.88 90 THR A N 1
ATOM 712 C CA . THR A 1 90 ? -23.505 42.162 22.411 1.00 42.88 90 THR A CA 1
ATOM 713 C C . THR A 1 90 ? -24.484 43.066 21.676 1.00 42.88 90 THR A C 1
ATOM 715 O O . THR A 1 90 ? -24.061 43.886 20.865 1.00 42.88 90 THR A O 1
ATOM 718 N N . ASP A 1 91 ? -25.780 42.896 21.937 1.00 39.84 91 ASP A N 1
ATOM 719 C CA . ASP A 1 91 ? -26.781 43.910 21.612 1.00 39.84 91 ASP A CA 1
ATOM 720 C C . ASP A 1 91 ? -26.571 45.100 22.552 1.00 39.84 91 ASP A C 1
ATOM 722 O O . ASP A 1 91 ? -26.862 45.044 23.748 1.00 39.84 91 ASP A O 1
ATOM 726 N N . SER A 1 92 ? -26.014 46.180 22.014 1.00 47.56 92 SER A N 1
ATOM 727 C CA . SER A 1 92 ? -25.969 47.480 22.668 1.00 47.56 92 SER A CA 1
ATOM 728 C C . SER A 1 92 ? -27.215 48.275 22.284 1.00 47.56 92 SER A C 1
ATOM 730 O O . SER A 1 92 ? -27.187 49.048 21.330 1.00 47.56 92 SER A O 1
ATOM 732 N N . PHE A 1 93 ? -28.293 48.113 23.049 1.00 39.81 93 PHE A N 1
ATOM 733 C CA . PHE A 1 93 ? -29.368 49.103 23.123 1.00 39.81 93 PHE A CA 1
ATOM 734 C C . PHE A 1 93 ? -29.553 49.520 24.581 1.00 39.81 93 PHE A C 1
ATOM 736 O O . PHE A 1 93 ? -30.221 48.850 25.365 1.00 39.81 93 PHE A O 1
ATOM 743 N N . VAL A 1 94 ? -28.924 50.639 24.943 1.00 42.06 94 VAL A N 1
ATOM 744 C CA . VAL A 1 94 ? -29.260 51.405 26.145 1.00 42.06 94 VAL A CA 1
ATOM 745 C C . VAL A 1 94 ? -30.147 52.557 25.684 1.00 42.06 94 VAL A C 1
ATOM 747 O O . VAL A 1 94 ? -29.686 53.443 24.970 1.00 42.06 94 VAL A O 1
ATOM 750 N N . ASN A 1 95 ? -31.422 52.517 26.071 1.00 39.88 95 ASN A N 1
ATOM 751 C CA . ASN A 1 95 ? -32.325 53.662 25.987 1.00 39.88 95 ASN A CA 1
ATOM 752 C C . ASN A 1 95 ? -31.840 54.762 26.942 1.00 39.88 95 ASN A C 1
ATOM 754 O O . ASN A 1 95 ? -31.601 54.496 28.121 1.00 39.88 95 ASN A O 1
ATOM 758 N N . SER A 1 96 ? -31.760 55.995 26.449 1.00 38.16 96 SER A N 1
ATOM 759 C CA . SER A 1 96 ? -31.617 57.207 27.255 1.00 38.16 96 SER A CA 1
ATOM 760 C C . SER A 1 96 ? -32.766 58.165 26.931 1.00 38.16 96 SER A C 1
ATOM 762 O O . SER A 1 96 ? -32.831 58.625 25.795 1.00 38.16 96 SER A O 1
ATOM 764 N N . TRP A 1 97 ? -33.600 58.398 27.954 1.00 41.38 97 TRP A N 1
ATOM 765 C CA . TRP A 1 97 ? -34.529 59.511 28.234 1.00 41.38 97 TRP A CA 1
ATOM 766 C C . TRP A 1 97 ? -35.447 60.035 27.124 1.00 41.38 97 TRP A C 1
ATOM 768 O O . TRP A 1 97 ? -34.959 60.699 26.188 1.00 41.38 97 TRP A O 1
#

pLDDT: mean 82.65, std 19.28, range [38.16, 97.75]

Secondary structure (DSSP, 8-state):
-PPPGGG---EEE------S-SEEEEE-TTS-EEEEEEEEEEEEEEEEEE-TTSPEEEEEEEEEEEEEE-TT------HHHHS--------------

Solvent-accessible surface area (backbone atoms only — not comparable to full-atom values): 6538 Å² total; per-residue (Å²): 135,81,86,55,81,88,80,62,82,45,64,48,76,52,89,86,78,87,78,86,75,55,62,51,77,45,76,46,95,83,54,26,35,41,34,45,34,56,44,78,79,47,39,24,40,37,76,80,48,60,42,98,87,68,46,83,35,72,51,77,40,72,45,78,47,81,43,80,45,57,58,82,72,75,83,87,75,59,72,74,80,68,54,71,84,75,79,77,78,80,82,85,79,82,90,79,134

Mean predicted aligned error: 12.53 Å

Foldseek 3Di:
DDDDPVVDWDWDWDDDDDDDAQKDWDQDPQRKIKIKGKAWDTKTWTPPDADPVRHIDMDTDMDIDIDIQGRVNDDDDDVVVVDDPPPPPPPDDDDDD

Radius of gyration: 27.96 Å; Cα contacts (8 Å, |Δi|>4): 117; chains: 1; bounding box: 67×71×49 Å